Protein AF-A0A2M7FAA8-F1 (afdb_monomer)

Solvent-accessible surface area (backbone atoms only — not comparable to full-atom values): 6790 Å² total; per-residue (Å²): 116,55,53,76,48,53,48,75,36,84,89,79,42,28,31,47,38,26,42,82,95,46,77,43,72,38,55,38,91,77,43,92,68,54,63,51,98,90,30,40,74,76,45,59,43,66,28,68,89,55,72,20,30,25,32,39,34,30,30,69,82,67,54,63,42,76,48,49,47,64,61,43,39,59,75,63,59,36,66,66,61,51,50,52,52,50,52,51,54,52,48,54,51,50,53,56,49,52,75,71,44,93,65,51,73,67,58,50,30,62,74,69,73,53,79,94,125

Radius of gyration: 20.56 Å; Cα contacts (8 Å, |Δi|>4): 166; chains: 1; bounding box: 45×27×54 Å

pLDDT: mean 95.31, std 4.44, range [61.09, 98.44]

Structure (mmCIF, N/CA/C/O backbone):
data_AF-A0A2M7FAA8-F1
#
_entry.id   AF-A0A2M7FAA8-F1
#
loop_
_atom_site.group_PDB
_atom_site.id
_atom_site.type_symbol
_atom_site.label_atom_id
_atom_site.label_alt_id
_atom_site.label_comp_id
_atom_site.label_asym_id
_atom_site.label_entity_id
_atom_site.label_seq_id
_atom_site.pdbx_PDB_ins_code
_atom_site.Cartn_x
_atom_site.Cartn_y
_atom_site.Cartn_z
_atom_site.occupancy
_atom_site.B_iso_or_equiv
_atom_site.auth_seq_id
_atom_site.auth_comp_id
_atom_site.auth_asym_id
_atom_site.auth_atom_id
_atom_site.pdbx_PDB_model_num
ATOM 1 N N . MET A 1 1 ? -3.970 5.547 -0.078 1.00 87.69 1 MET A N 1
ATOM 2 C CA . MET A 1 1 ? -2.736 6.380 -0.125 1.00 87.69 1 MET A CA 1
ATOM 3 C C . MET A 1 1 ? -2.248 6.426 -1.571 1.00 87.69 1 MET A C 1
ATOM 5 O O . MET A 1 1 ? -2.177 5.374 -2.176 1.00 87.69 1 MET A O 1
ATOM 9 N N . LYS A 1 2 ? -1.935 7.594 -2.161 1.00 95.19 2 LYS A N 1
ATOM 10 C CA . LYS A 1 2 ? -1.691 7.693 -3.621 1.00 95.19 2 LYS A CA 1
ATOM 11 C C . LYS A 1 2 ? -0.210 7.740 -4.007 1.00 95.19 2 LYS A C 1
ATOM 13 O O . LYS A 1 2 ? 0.552 8.535 -3.452 1.00 95.19 2 LYS A O 1
ATOM 18 N N . ILE A 1 3 ? 0.159 6.961 -5.019 1.00 97.56 3 ILE A N 1
ATOM 19 C CA . ILE A 1 3 ? 1.472 6.966 -5.665 1.00 97.56 3 ILE A CA 1
ATOM 20 C C . ILE A 1 3 ? 1.539 8.145 -6.646 1.00 97.56 3 ILE A C 1
ATOM 22 O O . ILE A 1 3 ? 0.666 8.345 -7.500 1.00 97.56 3 ILE A O 1
ATOM 26 N N . SER A 1 4 ? 2.581 8.965 -6.523 1.00 97.19 4 SER A N 1
ATOM 27 C CA . SER A 1 4 ? 2.822 10.097 -7.424 1.00 97.19 4 SER A CA 1
ATOM 28 C C . SER A 1 4 ? 3.618 9.673 -8.656 1.00 97.19 4 SER A C 1
ATOM 30 O O . SER A 1 4 ? 3.271 10.067 -9.767 1.00 97.19 4 SER A O 1
ATOM 32 N N . SER A 1 5 ? 4.637 8.830 -8.476 1.00 97.62 5 SER A N 1
ATOM 33 C CA . SER A 1 5 ? 5.445 8.263 -9.561 1.00 97.62 5 SER A CA 1
ATOM 34 C C . SER A 1 5 ? 6.118 6.962 -9.132 1.00 97.62 5 SER A C 1
ATOM 36 O O . SER A 1 5 ? 6.312 6.717 -7.939 1.00 97.62 5 SER A O 1
ATOM 38 N N . VAL A 1 6 ? 6.502 6.156 -10.117 1.00 98.12 6 VAL A N 1
ATOM 39 C CA . VAL A 1 6 ? 7.314 4.954 -9.937 1.00 98.12 6 VAL A CA 1
ATOM 40 C C . VAL A 1 6 ? 8.460 4.972 -10.944 1.00 98.12 6 VAL A C 1
ATOM 42 O O . VAL A 1 6 ? 8.278 5.368 -12.095 1.00 98.12 6 VAL A O 1
ATOM 45 N N . SER A 1 7 ? 9.647 4.563 -10.511 1.00 97.94 7 SER A N 1
ATOM 46 C CA . SER A 1 7 ? 10.768 4.245 -11.394 1.00 97.94 7 SER A CA 1
ATOM 47 C C . SER A 1 7 ? 11.390 2.918 -10.981 1.00 97.94 7 SER A C 1
ATOM 49 O O . SER A 1 7 ? 11.213 2.464 -9.853 1.00 97.94 7 SER A O 1
ATOM 51 N N . PHE A 1 8 ? 12.101 2.270 -11.897 1.00 97.62 8 PHE A N 1
ATOM 52 C CA . PHE A 1 8 ? 12.691 0.955 -11.669 1.00 97.62 8 PHE A CA 1
ATOM 53 C C . PHE A 1 8 ? 14.203 0.987 -11.894 1.00 97.62 8 PHE A C 1
ATOM 55 O O . PHE A 1 8 ? 14.721 1.804 -12.657 1.00 97.62 8 PHE A O 1
ATOM 62 N N . ASN A 1 9 ? 14.933 0.114 -11.202 1.00 97.00 9 ASN A N 1
ATOM 63 C CA . ASN A 1 9 ? 16.378 -0.007 -11.340 1.00 97.00 9 ASN A CA 1
ATOM 64 C C . ASN A 1 9 ? 16.786 -1.483 -11.330 1.00 97.00 9 ASN A C 1
ATOM 66 O O . ASN A 1 9 ? 16.929 -2.094 -10.271 1.00 97.00 9 ASN A O 1
ATOM 70 N N . ASN A 1 10 ? 17.053 -2.032 -12.517 1.00 95.88 10 ASN A N 1
ATOM 71 C CA . ASN A 1 10 ? 17.443 -3.435 -12.681 1.00 95.88 10 ASN A CA 1
ATOM 72 C C . ASN A 1 10 ? 18.804 -3.777 -12.051 1.00 95.88 10 ASN A C 1
ATOM 74 O O . ASN A 1 10 ? 19.027 -4.928 -11.689 1.00 95.88 10 ASN A O 1
ATOM 78 N N . ARG A 1 11 ? 19.698 -2.796 -11.850 1.00 94.12 11 ARG A N 1
ATOM 79 C CA . ARG A 1 11 ? 20.979 -3.020 -11.151 1.00 94.12 11 ARG A CA 1
ATOM 80 C C . ARG A 1 11 ? 20.783 -3.131 -9.639 1.00 94.12 11 ARG A C 1
ATOM 82 O O . ARG A 1 11 ? 21.381 -3.994 -9.011 1.00 94.12 11 ARG A O 1
ATOM 89 N N . ARG A 1 12 ? 19.926 -2.279 -9.062 1.00 94.94 12 ARG A N 1
ATOM 90 C CA . ARG A 1 12 ? 19.541 -2.330 -7.637 1.00 94.94 12 ARG A CA 1
ATOM 91 C C . ARG A 1 12 ? 18.451 -3.365 -7.336 1.00 94.94 12 ARG A C 1
ATOM 93 O O . ARG A 1 12 ? 18.185 -3.618 -6.168 1.00 94.94 12 ARG A O 1
ATOM 100 N N . LYS A 1 13 ? 17.846 -3.952 -8.372 1.00 96.56 13 LYS A N 1
ATOM 101 C CA . LYS A 1 13 ? 16.755 -4.933 -8.301 1.00 96.56 13 LYS A CA 1
ATOM 102 C C . LYS A 1 13 ? 15.554 -4.433 -7.484 1.00 96.56 13 LYS A C 1
ATOM 104 O O . LYS A 1 13 ? 15.084 -5.115 -6.573 1.00 96.56 13 LYS A O 1
ATOM 109 N N . GLY A 1 14 ? 15.069 -3.229 -7.793 1.00 97.69 14 GLY A N 1
ATOM 110 C CA . GLY A 1 14 ? 13.925 -2.651 -7.088 1.00 97.69 14 GLY A CA 1
ATOM 111 C C . GLY A 1 14 ? 13.281 -1.455 -7.781 1.00 97.69 14 GLY A C 1
ATOM 112 O O . GLY A 1 14 ? 13.837 -0.876 -8.719 1.00 97.69 14 GLY A O 1
ATOM 113 N N . PHE A 1 15 ? 12.117 -1.074 -7.266 1.00 98.44 15 PHE A N 1
ATOM 114 C CA . PHE A 1 15 ? 11.366 0.117 -7.639 1.00 98.44 15 PHE A CA 1
ATOM 115 C C . PHE A 1 15 ? 11.572 1.230 -6.619 1.00 98.44 15 PHE A C 1
ATOM 117 O O . PHE A 1 15 ? 11.529 0.979 -5.416 1.00 98.44 15 PHE A O 1
ATOM 124 N N . LEU A 1 16 ? 11.740 2.461 -7.094 1.00 98.38 16 LEU A N 1
ATOM 125 C CA . LEU A 1 16 ? 11.591 3.657 -6.280 1.00 98.38 16 LEU A CA 1
ATOM 126 C C . LEU A 1 16 ? 10.167 4.182 -6.469 1.00 98.38 16 LEU A C 1
ATOM 128 O O . LEU A 1 16 ? 9.809 4.684 -7.536 1.00 98.38 16 LEU A O 1
ATOM 132 N N . VAL A 1 17 ? 9.362 4.069 -5.421 1.00 98.38 17 VAL A N 1
ATOM 133 C CA . VAL A 1 17 ? 7.955 4.467 -5.403 1.00 98.38 17 VAL A CA 1
ATOM 134 C C . VAL A 1 17 ? 7.836 5.765 -4.621 1.00 98.38 17 VAL A C 1
ATOM 136 O O . VAL A 1 17 ? 8.208 5.830 -3.449 1.00 98.38 17 VAL A O 1
ATOM 139 N N . LYS A 1 18 ? 7.329 6.822 -5.257 1.00 98.06 18 LYS A N 1
ATOM 140 C CA . LYS A 1 18 ? 7.090 8.100 -4.582 1.00 98.06 18 LYS A CA 1
ATOM 141 C C . LYS A 1 18 ? 5.650 8.185 -4.100 1.00 98.06 18 LYS A C 1
ATOM 143 O O . LYS A 1 18 ? 4.711 8.036 -4.882 1.00 98.06 18 LYS A O 1
ATOM 148 N N . ILE A 1 19 ? 5.486 8.471 -2.814 1.00 96.19 19 ILE A N 1
ATOM 149 C CA . ILE A 1 19 ? 4.198 8.643 -2.140 1.00 96.19 19 ILE A CA 1
ATOM 150 C C . ILE A 1 19 ? 4.279 9.970 -1.386 1.00 96.19 19 ILE A C 1
ATOM 152 O O . ILE A 1 19 ? 5.113 10.138 -0.496 1.00 96.19 19 ILE A O 1
ATOM 156 N N . LYS A 1 20 ? 3.428 10.937 -1.750 1.00 89.50 20 LYS A N 1
ATOM 157 C CA . LYS A 1 20 ? 3.554 12.336 -1.292 1.00 89.50 20 LYS A CA 1
ATOM 158 C C . LYS A 1 20 ? 4.985 12.862 -1.548 1.00 89.50 20 LYS A C 1
ATOM 160 O O . LYS A 1 20 ? 5.439 12.823 -2.691 1.00 89.50 20 LYS A O 1
ATOM 165 N N . SER A 1 21 ? 5.679 13.336 -0.511 1.00 89.06 21 SER A N 1
ATOM 166 C CA . SER A 1 21 ? 7.065 13.825 -0.543 1.00 89.06 21 SER A CA 1
ATOM 167 C C . SER A 1 21 ? 8.122 12.740 -0.307 1.00 89.06 21 SER A C 1
ATOM 169 O O . SER A 1 21 ? 9.309 13.018 -0.453 1.00 89.06 21 SER A O 1
ATOM 171 N N . ASN A 1 22 ? 7.718 11.519 0.056 1.00 94.19 22 ASN A N 1
ATOM 172 C CA . ASN A 1 22 ? 8.630 10.455 0.467 1.00 94.19 22 ASN A CA 1
ATOM 173 C C . ASN A 1 22 ? 8.871 9.464 -0.680 1.00 94.19 22 ASN A C 1
ATOM 175 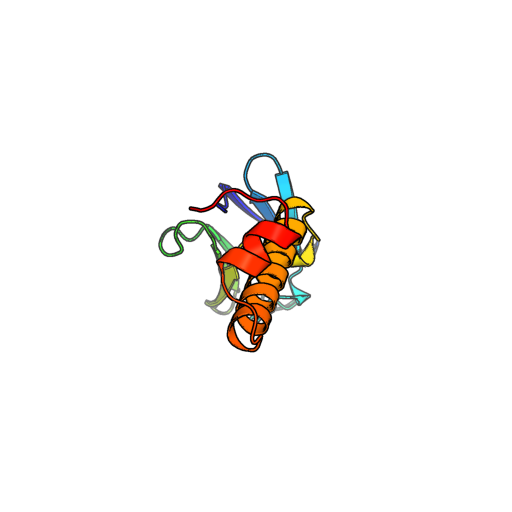O O . ASN A 1 22 ? 7.978 9.189 -1.485 1.00 94.19 22 ASN A O 1
ATOM 179 N N . GLY A 1 23 ? 10.090 8.929 -0.754 1.00 96.69 23 GLY A N 1
ATOM 180 C CA . GLY A 1 23 ? 10.474 7.882 -1.699 1.00 96.69 23 GLY A CA 1
ATOM 181 C C . GLY A 1 23 ? 10.779 6.583 -0.966 1.00 96.69 23 GLY A C 1
ATOM 182 O O . GLY A 1 23 ? 11.573 6.582 -0.030 1.00 96.69 23 GLY A O 1
ATOM 183 N N . PHE A 1 24 ? 10.175 5.489 -1.416 1.00 97.94 24 PHE A N 1
ATOM 184 C CA . PHE A 1 24 ? 10.296 4.167 -0.813 1.00 97.94 24 PHE A CA 1
ATOM 185 C C . PHE A 1 24 ? 10.875 3.179 -1.815 1.00 97.94 24 PHE A C 1
ATOM 187 O O . PHE A 1 24 ? 10.474 3.164 -2.980 1.00 97.94 24 PHE A O 1
ATOM 194 N N . TRP A 1 25 ? 11.807 2.341 -1.367 1.00 98.06 25 TRP A N 1
ATOM 195 C CA . TRP A 1 25 ? 12.324 1.256 -2.193 1.00 98.06 25 TRP A CA 1
ATOM 196 C C . TRP A 1 25 ? 11.472 0.006 -2.002 1.00 98.06 25 TRP A C 1
ATOM 198 O O . TRP A 1 25 ? 11.218 -0.411 -0.874 1.00 98.06 25 TRP A O 1
ATOM 208 N N . PHE A 1 26 ? 11.058 -0.610 -3.106 1.00 98.31 26 PHE A N 1
ATOM 209 C CA . PHE A 1 26 ? 10.359 -1.890 -3.101 1.00 98.31 26 PHE A CA 1
ATOM 210 C C . PHE A 1 26 ? 11.152 -2.925 -3.912 1.00 98.31 26 PHE A C 1
ATOM 212 O O . PHE A 1 26 ? 11.405 -2.699 -5.099 1.00 98.31 26 PHE A O 1
ATOM 219 N N . PRO A 1 27 ? 11.615 -4.026 -3.300 1.00 97.94 27 PRO A N 1
ATOM 220 C CA . PRO A 1 27 ? 12.538 -4.952 -3.944 1.00 97.94 27 PRO A CA 1
ATOM 221 C C . PRO A 1 27 ? 11.823 -5.901 -4.909 1.00 97.94 27 PRO A C 1
ATOM 223 O O . PRO A 1 27 ? 10.728 -6.385 -4.640 1.00 97.94 27 PRO A O 1
ATOM 226 N N . TYR A 1 28 ? 12.507 -6.270 -5.991 1.00 97.25 28 TYR A N 1
ATOM 227 C CA . TYR A 1 28 ? 11.999 -7.237 -6.967 1.00 97.25 28 TYR A CA 1
ATOM 228 C C . TYR A 1 28 ? 11.754 -8.636 -6.386 1.00 97.25 28 TYR A C 1
ATOM 230 O O . TYR A 1 28 ? 10.921 -9.377 -6.889 1.00 97.25 28 TYR A O 1
ATOM 238 N N . ALA A 1 29 ? 12.448 -8.992 -5.302 1.00 95.75 29 ALA A N 1
ATOM 239 C CA . ALA A 1 29 ? 12.276 -10.273 -4.615 1.00 95.75 29 ALA A CA 1
ATOM 240 C C . ALA A 1 29 ? 10.901 -10.435 -3.935 1.00 95.75 29 ALA A C 1
ATOM 242 O O . ALA A 1 29 ? 10.582 -11.522 -3.466 1.00 95.75 29 ALA A O 1
ATOM 243 N N . ARG A 1 30 ? 10.113 -9.357 -3.833 1.00 95.81 30 ARG A N 1
ATOM 244 C CA . ARG A 1 30 ? 8.752 -9.361 -3.272 1.00 95.81 30 ARG A CA 1
ATOM 245 C C . ARG A 1 30 ? 7.665 -9.370 -4.349 1.00 95.81 30 ARG A C 1
ATOM 247 O O . ARG A 1 30 ? 6.499 -9.234 -4.013 1.00 95.81 30 ARG A O 1
ATOM 254 N N . LEU A 1 31 ? 8.047 -9.478 -5.619 1.00 95.38 31 LEU A N 1
ATOM 255 C CA . LEU A 1 31 ? 7.117 -9.506 -6.739 1.00 95.38 31 LEU A CA 1
ATOM 256 C C . LEU A 1 31 ? 6.644 -10.928 -7.019 1.00 95.38 31 LEU A C 1
ATOM 258 O O . LEU A 1 31 ? 7.456 -11.852 -7.011 1.00 95.38 31 LEU A O 1
ATOM 262 N N . ASP A 1 32 ? 5.371 -11.067 -7.384 1.00 89.94 32 ASP A N 1
ATOM 263 C CA . ASP A 1 32 ? 4.830 -12.338 -7.874 1.00 89.94 32 ASP A CA 1
ATOM 264 C C . ASP A 1 32 ? 5.486 -12.737 -9.209 1.00 89.94 32 ASP A C 1
ATOM 266 O O . ASP A 1 32 ? 5.984 -13.853 -9.364 1.00 89.94 32 ASP A O 1
ATOM 270 N N . ALA A 1 33 ? 5.577 -11.799 -10.162 1.00 89.69 33 ALA A N 1
ATOM 271 C CA . ALA A 1 33 ? 6.353 -11.957 -11.391 1.00 89.69 33 ALA A CA 1
ATOM 272 C C . ALA A 1 33 ? 7.764 -11.373 -11.211 1.00 89.69 33 ALA A C 1
ATOM 274 O O . ALA A 1 33 ? 8.081 -10.268 -11.653 1.00 89.69 33 ALA A O 1
ATOM 275 N N . ALA A 1 34 ? 8.635 -12.125 -10.536 1.00 90.75 34 ALA A N 1
ATOM 276 C CA . ALA A 1 34 ? 10.000 -11.678 -10.286 1.00 90.75 34 ALA A CA 1
ATOM 277 C C . ALA A 1 34 ? 10.850 -11.628 -11.584 1.00 90.75 34 ALA A C 1
ATOM 279 O O . ALA A 1 34 ? 10.894 -12.615 -12.329 1.00 90.75 34 ALA A O 1
ATOM 280 N N . PRO A 1 35 ? 11.558 -10.513 -11.855 1.00 93.00 35 PRO A N 1
ATOM 281 C CA . PRO A 1 35 ? 12.492 -10.390 -12.971 1.00 93.00 35 PRO A CA 1
ATOM 282 C C . PRO A 1 35 ? 13.761 -11.220 -12.754 1.00 93.00 35 PRO A C 1
ATOM 284 O O . PRO A 1 35 ? 14.259 -11.355 -11.631 1.00 93.00 35 PRO A O 1
ATOM 287 N N . THR A 1 36 ? 14.341 -11.700 -13.852 1.00 92.94 36 THR A N 1
ATOM 288 C CA . THR A 1 36 ? 15.614 -12.438 -13.876 1.00 92.94 36 THR A CA 1
ATOM 289 C C . THR A 1 36 ? 16.682 -11.665 -14.661 1.00 92.94 36 THR A C 1
ATOM 291 O O . THR A 1 36 ? 16.473 -10.528 -15.087 1.00 92.94 36 THR A O 1
ATOM 294 N N . SER A 1 37 ? 17.875 -12.245 -14.826 1.00 91.12 37 SER A N 1
ATOM 295 C CA . SER A 1 37 ? 18.923 -11.670 -15.684 1.00 91.12 37 SER A CA 1
ATOM 296 C C . SER A 1 37 ? 18.543 -11.645 -17.166 1.00 91.12 37 SER A C 1
ATOM 298 O O . SER A 1 37 ? 19.047 -10.783 -17.886 1.00 91.12 37 SER A O 1
ATOM 300 N N . GLU A 1 38 ? 17.682 -12.570 -17.589 1.00 93.19 38 GLU A N 1
ATOM 301 C CA . GLU A 1 38 ? 17.220 -12.759 -18.972 1.00 93.19 38 GLU A CA 1
ATOM 302 C C . GLU A 1 38 ? 15.825 -12.169 -19.216 1.00 93.19 38 GLU A C 1
ATOM 304 O O . GLU A 1 38 ? 15.407 -12.060 -20.359 1.00 93.19 38 GLU A O 1
ATOM 309 N N . ASP A 1 39 ? 15.112 -11.796 -18.149 1.00 95.44 39 ASP A N 1
ATOM 310 C CA . ASP A 1 39 ? 13.755 -11.259 -18.213 1.00 95.44 39 ASP A CA 1
ATOM 311 C C . ASP A 1 39 ? 13.623 -10.060 -17.266 1.00 95.44 39 ASP A C 1
ATOM 313 O O . ASP A 1 39 ? 13.187 -10.174 -16.114 1.00 95.44 39 ASP A O 1
ATOM 317 N N . LYS A 1 40 ? 14.116 -8.903 -17.717 1.00 96.88 40 LYS A N 1
ATOM 3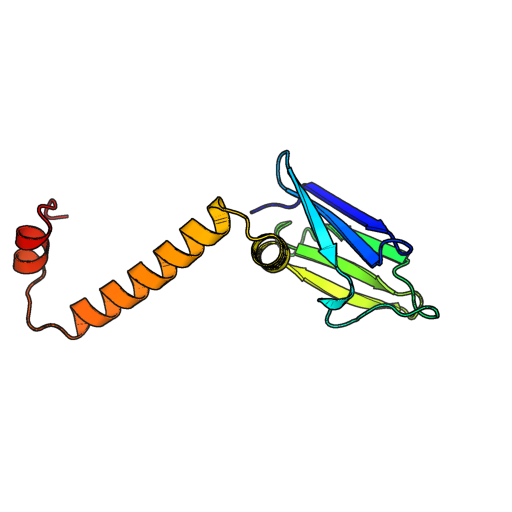18 C CA . LYS A 1 40 ? 14.222 -7.689 -16.892 1.00 96.88 40 LYS A CA 1
ATOM 319 C C . LYS A 1 40 ? 12.932 -6.880 -16.904 1.00 96.88 40 LYS A C 1
ATOM 321 O O . LYS A 1 40 ? 12.138 -6.966 -17.829 1.00 96.88 40 LYS A O 1
ATOM 326 N N . VAL A 1 41 ? 12.765 -6.002 -15.914 1.00 97.69 41 VAL A N 1
ATOM 327 C CA . VAL A 1 41 ? 11.704 -4.986 -15.964 1.00 97.69 41 VAL A CA 1
ATOM 328 C C . VAL A 1 41 ? 12.029 -3.979 -17.066 1.00 97.69 41 VAL A C 1
ATOM 330 O O . VAL A 1 41 ? 13.110 -3.383 -17.051 1.00 97.69 41 VAL A O 1
ATOM 333 N N . VAL A 1 42 ? 11.085 -3.761 -17.981 1.00 97.94 42 VAL A N 1
ATOM 334 C CA . VAL A 1 42 ? 11.193 -2.777 -19.077 1.00 97.94 42 VAL A CA 1
ATOM 335 C C . VAL A 1 42 ? 10.271 -1.584 -18.895 1.00 97.94 42 VAL A C 1
ATOM 337 O O . VAL A 1 42 ? 10.531 -0.508 -19.433 1.00 97.94 42 VAL A O 1
ATOM 340 N N . ARG A 1 43 ? 9.200 -1.744 -18.114 1.00 97.94 43 ARG A N 1
ATOM 341 C CA . ARG A 1 43 ? 8.204 -0.698 -17.891 1.00 97.94 43 ARG A CA 1
ATOM 342 C C . ARG A 1 43 ? 7.650 -0.786 -16.478 1.00 97.94 43 ARG A C 1
ATOM 344 O O . ARG A 1 43 ? 7.446 -1.879 -15.963 1.00 97.94 43 ARG A O 1
ATOM 351 N N . ALA A 1 44 ? 7.377 0.369 -15.880 1.00 98.00 44 ALA A N 1
ATOM 352 C CA . ALA A 1 44 ? 6.614 0.493 -14.644 1.00 98.00 44 ALA A CA 1
ATOM 353 C C . ALA A 1 44 ? 5.790 1.778 -14.700 1.00 98.00 44 ALA A C 1
ATOM 355 O O . ALA A 1 44 ? 6.336 2.838 -15.010 1.00 98.00 44 ALA A O 1
ATOM 356 N N . LEU A 1 45 ? 4.491 1.690 -14.427 1.00 98.06 45 LEU A N 1
ATOM 357 C CA . LEU A 1 45 ? 3.567 2.818 -14.502 1.00 98.06 45 LEU A CA 1
ATOM 358 C C . LEU A 1 45 ? 2.612 2.821 -13.318 1.00 98.06 45 LEU A C 1
ATOM 360 O O . LEU A 1 45 ? 2.114 1.776 -12.913 1.00 98.06 45 LEU A O 1
ATOM 364 N N . VAL A 1 46 ? 2.334 4.017 -12.794 1.00 98.25 46 VAL A N 1
ATOM 365 C CA . VAL A 1 46 ? 1.271 4.204 -11.801 1.00 98.25 46 VAL A CA 1
ATOM 366 C C . VAL A 1 46 ? -0.061 3.894 -12.464 1.00 98.25 46 VAL A C 1
ATOM 368 O O . VAL A 1 46 ? -0.379 4.475 -13.502 1.00 98.25 46 VAL A O 1
ATOM 371 N N . ASP A 1 47 ? -0.827 3.011 -11.843 1.00 96.94 47 ASP A N 1
ATOM 372 C CA . ASP A 1 47 ? -2.075 2.521 -12.396 1.00 96.94 47 ASP A CA 1
ATOM 373 C C . ASP A 1 47 ? -3.235 3.436 -11.976 1.00 96.94 47 ASP A C 1
ATOM 375 O O . ASP A 1 47 ? -3.521 3.618 -10.787 1.00 96.94 47 ASP A O 1
ATOM 379 N N . ALA A 1 48 ? -3.870 4.077 -12.958 1.00 95.44 48 ALA A N 1
ATOM 380 C CA . ALA A 1 48 ? -4.990 4.979 -12.714 1.00 95.44 48 ALA A CA 1
ATOM 381 C C . ALA A 1 48 ? -6.286 4.223 -12.386 1.00 95.44 48 ALA A C 1
ATOM 383 O O . ALA A 1 48 ? -7.109 4.757 -11.641 1.00 95.44 48 ALA A O 1
ATOM 384 N N . GLU A 1 49 ? -6.445 2.997 -12.889 1.00 95.94 49 GLU A N 1
ATOM 385 C CA . GLU A 1 49 ? -7.622 2.154 -12.656 1.00 95.94 49 GLU A CA 1
ATOM 386 C C . GLU A 1 49 ? -7.653 1.651 -11.209 1.00 95.94 49 GLU A C 1
ATOM 388 O O . GLU A 1 49 ? -8.717 1.540 -10.606 1.00 95.94 49 GLU A O 1
ATOM 393 N N . LEU A 1 50 ? -6.478 1.504 -10.588 1.00 95.19 50 LEU A N 1
ATOM 394 C CA . LEU A 1 50 ? -6.324 1.223 -9.155 1.00 95.19 50 L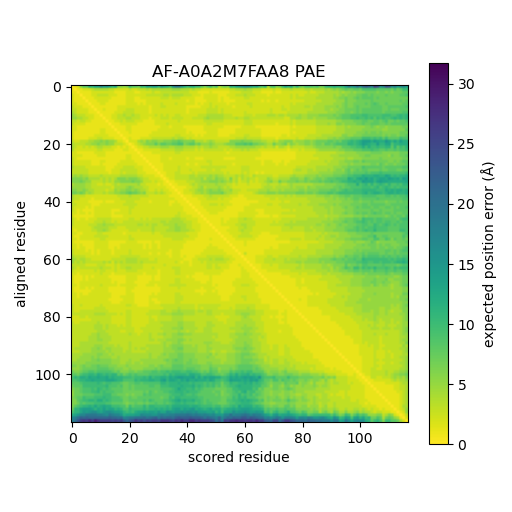EU A CA 1
ATOM 395 C C . LEU A 1 50 ? -6.392 2.482 -8.275 1.00 95.19 50 LEU A C 1
ATOM 397 O O . LEU A 1 50 ? -5.829 2.517 -7.183 1.00 95.19 50 LEU A O 1
ATOM 401 N N . GLY A 1 51 ? -6.985 3.577 -8.759 1.00 96.12 51 GLY A N 1
ATOM 402 C CA . GLY A 1 51 ? -7.089 4.827 -7.998 1.00 96.12 51 GLY A CA 1
ATOM 403 C C . GLY A 1 51 ? -5.736 5.479 -7.678 1.00 96.12 51 GLY A C 1
ATOM 404 O O . GLY A 1 51 ? -5.649 6.322 -6.777 1.00 96.12 51 GLY A O 1
ATOM 405 N N . ARG A 1 52 ? -4.679 5.116 -8.423 1.00 97.31 52 ARG A N 1
ATOM 406 C CA . ARG A 1 52 ? -3.270 5.444 -8.140 1.00 97.31 52 ARG A CA 1
ATOM 407 C C . ARG A 1 52 ? -2.760 4.871 -6.818 1.00 97.31 52 ARG A C 1
ATOM 409 O O . ARG A 1 52 ? -1.807 5.405 -6.249 1.00 97.31 52 ARG A O 1
ATOM 416 N N . GLU A 1 53 ? -3.390 3.818 -6.319 1.00 97.56 53 GLU A N 1
ATOM 417 C CA . GLU A 1 53 ? -2.964 3.078 -5.127 1.00 97.56 53 GLU A CA 1
ATOM 418 C C . GLU A 1 53 ? -2.144 1.837 -5.494 1.00 97.56 53 GLU A C 1
ATOM 420 O O . GLU A 1 53 ? -1.643 1.145 -4.619 1.00 97.56 53 GLU A O 1
ATOM 425 N N . GLY A 1 54 ? -1.914 1.598 -6.784 1.00 97.75 54 GLY A N 1
ATOM 426 C CA . GLY A 1 54 ? -0.993 0.585 -7.275 1.00 97.75 54 GLY A CA 1
ATOM 427 C C . GLY A 1 54 ? -0.178 1.069 -8.467 1.00 97.75 54 GLY A C 1
ATOM 428 O O . GLY A 1 54 ? -0.424 2.134 -9.045 1.00 97.75 54 GLY A O 1
ATOM 429 N N . PHE A 1 55 ? 0.827 0.281 -8.819 1.00 98.06 55 PHE A N 1
ATOM 430 C CA . PHE A 1 55 ? 1.542 0.410 -10.079 1.00 98.06 55 PHE A CA 1
ATOM 431 C C . PHE A 1 55 ? 1.689 -0.961 -10.730 1.00 98.06 55 PHE A C 1
ATOM 433 O O . PHE A 1 55 ? 1.816 -1.972 -10.039 1.00 98.06 55 PHE A O 1
ATOM 440 N N . THR A 1 56 ? 1.712 -0.968 -12.056 1.00 98.00 56 THR A N 1
ATOM 441 C CA . THR A 1 56 ? 1.875 -2.172 -12.870 1.00 98.00 56 THR A CA 1
ATOM 442 C C . THR A 1 56 ? 3.238 -2.117 -13.551 1.00 98.00 56 THR A C 1
ATOM 444 O O . THR A 1 56 ? 3.701 -1.045 -13.960 1.00 98.00 56 THR A O 1
ATOM 447 N N . TYR A 1 57 ? 3.925 -3.251 -13.621 1.00 97.81 57 TYR A N 1
ATOM 448 C CA . TYR A 1 57 ? 5.211 -3.397 -14.295 1.00 97.81 57 TYR A CA 1
ATOM 449 C C . TYR A 1 57 ? 5.146 -4.514 -15.330 1.00 97.81 57 TYR A C 1
ATOM 451 O O . TYR A 1 57 ? 4.352 -5.440 -15.204 1.00 97.81 57 TYR A O 1
ATOM 459 N N . MET A 1 58 ? 6.003 -4.414 -16.341 1.00 97.88 58 MET A N 1
ATOM 460 C CA . MET A 1 58 ? 6.114 -5.383 -17.427 1.00 97.88 58 MET A CA 1
ATOM 461 C C . MET A 1 58 ? 7.565 -5.838 -17.558 1.00 97.88 58 MET A C 1
ATOM 463 O O . MET A 1 58 ? 8.495 -5.023 -17.457 1.00 97.88 58 MET A O 1
ATOM 467 N N . LEU A 1 59 ? 7.742 -7.136 -17.776 1.00 97.88 59 LEU A N 1
ATOM 468 C CA . LEU A 1 59 ? 9.023 -7.775 -18.051 1.00 97.88 59 LEU A CA 1
ATOM 469 C C . LEU A 1 59 ? 9.300 -7.862 -19.562 1.00 97.88 59 LEU A C 1
ATOM 471 O O . LEU A 1 59 ? 8.390 -7.688 -20.369 1.00 97.88 59 LEU A O 1
ATOM 475 N N . GLU A 1 60 ? 10.545 -8.135 -19.960 1.00 97.06 60 GLU A N 1
ATOM 476 C CA . GLU A 1 60 ? 10.938 -8.322 -21.372 1.00 97.06 60 GLU A CA 1
ATOM 477 C C . GLU A 1 60 ? 10.108 -9.414 -22.071 1.00 97.06 60 GLU A C 1
ATOM 479 O O . GLU A 1 60 ? 9.752 -9.267 -23.237 1.00 97.06 60 GLU A O 1
ATOM 484 N N . SER A 1 61 ? 9.721 -10.462 -21.342 1.00 96.00 61 SER A N 1
ATOM 485 C CA . SER A 1 61 ? 8.834 -11.541 -21.795 1.00 96.00 61 SER A CA 1
ATOM 486 C C . SER A 1 61 ? 7.382 -11.116 -22.043 1.00 96.00 61 SER A C 1
ATOM 488 O O . SER A 1 61 ? 6.586 -11.918 -22.526 1.00 96.00 61 SER A O 1
ATOM 490 N N . GLY A 1 62 ? 7.007 -9.887 -21.679 1.00 96.19 62 GLY A N 1
ATOM 491 C CA . GLY A 1 62 ? 5.629 -9.398 -21.715 1.00 96.19 62 GLY A CA 1
ATOM 492 C C . GLY A 1 62 ? 4.787 -9.817 -20.509 1.00 96.19 62 GLY A C 1
ATOM 493 O O . GLY A 1 62 ? 3.631 -9.415 -20.414 1.00 96.19 62 GLY A O 1
ATOM 494 N N . ARG A 1 63 ? 5.343 -10.588 -19.562 1.00 96.50 63 ARG A N 1
ATOM 495 C CA . ARG A 1 63 ? 4.669 -10.857 -18.285 1.00 96.50 63 ARG A CA 1
ATOM 496 C C . ARG A 1 63 ? 4.502 -9.561 -17.505 1.00 96.50 63 ARG A C 1
ATOM 498 O O . ARG A 1 63 ? 5.435 -8.763 -17.404 1.00 96.50 63 ARG A O 1
ATOM 505 N N . GLU A 1 64 ? 3.332 -9.397 -16.911 1.00 96.19 64 GLU A N 1
ATOM 506 C CA . GLU A 1 64 ? 2.996 -8.235 -16.100 1.00 96.19 64 GLU A CA 1
ATOM 507 C C . GLU A 1 64 ? 2.756 -8.625 -14.646 1.00 96.19 64 GLU A C 1
ATOM 509 O O . GLU A 1 64 ? 2.437 -9.772 -14.323 1.00 96.19 64 GLU A O 1
ATOM 514 N N . GLY A 1 65 ? 2.901 -7.648 -13.761 1.00 96.56 65 GLY A N 1
ATOM 515 C CA . GLY A 1 65 ? 2.482 -7.771 -12.378 1.00 96.56 65 GLY A CA 1
ATOM 516 C C . GLY A 1 65 ? 2.128 -6.418 -11.789 1.00 96.56 65 GLY A C 1
ATOM 517 O O . GLY A 1 65 ? 2.517 -5.368 -12.304 1.00 96.56 65 GLY A O 1
ATOM 518 N N . THR A 1 66 ? 1.414 -6.449 -10.673 1.00 97.69 66 THR A N 1
ATOM 519 C CA . THR A 1 66 ? 0.902 -5.254 -10.005 1.00 97.69 66 THR A CA 1
ATOM 520 C C . THR A 1 66 ? 1.365 -5.241 -8.559 1.00 97.69 66 THR A C 1
ATOM 522 O O . THR A 1 66 ? 1.356 -6.264 -7.881 1.00 97.69 66 THR A O 1
ATOM 525 N N . VAL A 1 67 ? 1.764 -4.069 -8.073 1.00 98.06 67 VAL A N 1
ATOM 526 C CA . VAL A 1 67 ? 2.140 -3.853 -6.674 1.00 98.06 67 VAL A CA 1
ATOM 527 C C . VAL A 1 67 ? 1.239 -2.779 -6.087 1.00 98.06 67 VAL A C 1
ATOM 529 O O . VAL A 1 67 ? 1.186 -1.655 -6.593 1.00 98.06 67 VAL A O 1
ATOM 532 N N . HIS A 1 68 ? 0.553 -3.116 -4.996 1.00 97.81 68 HIS A N 1
ATOM 533 C CA . HIS A 1 68 ? -0.256 -2.163 -4.241 1.00 97.81 68 HIS A CA 1
ATOM 534 C C . HIS A 1 68 ? 0.614 -1.332 -3.285 1.00 97.81 68 HIS A C 1
ATOM 536 O O . HIS A 1 68 ? 1.607 -1.814 -2.737 1.00 97.81 68 HIS A O 1
ATOM 542 N N . VAL A 1 69 ? 0.223 -0.083 -3.039 1.00 97.38 69 VAL A N 1
ATOM 543 C CA . VAL A 1 69 ? 0.928 0.877 -2.177 1.00 97.38 69 VAL A CA 1
ATOM 544 C C . VAL A 1 69 ? 1.114 0.352 -0.754 1.00 97.38 69 VAL A C 1
ATOM 546 O O . VAL A 1 69 ? 2.136 0.613 -0.126 1.00 97.38 69 VAL A O 1
ATOM 549 N N . GLU A 1 70 ? 0.160 -0.432 -0.262 1.00 96.69 70 GLU A N 1
ATOM 550 C CA . GLU A 1 70 ? 0.221 -1.049 1.063 1.00 96.69 70 GLU A CA 1
ATOM 551 C C . GLU A 1 70 ? 1.390 -2.023 1.183 1.00 96.69 70 GLU A C 1
ATOM 553 O O . GLU A 1 70 ? 2.111 -1.966 2.171 1.00 96.69 70 GLU A O 1
ATOM 558 N N . GLN A 1 71 ? 1.664 -2.827 0.149 1.00 97.44 71 GLN A N 1
ATOM 559 C CA . GLN A 1 71 ? 2.812 -3.742 0.142 1.00 97.44 71 GLN A CA 1
ATOM 560 C C . GLN A 1 71 ? 4.134 -2.968 0.251 1.00 97.44 71 GLN A C 1
ATOM 562 O O . GLN A 1 71 ? 5.066 -3.386 0.941 1.00 97.44 71 GLN A O 1
ATOM 567 N N . VAL A 1 72 ? 4.209 -1.805 -0.407 1.00 97.88 72 VAL A N 1
ATOM 568 C CA . VAL A 1 72 ? 5.380 -0.921 -0.357 1.00 97.88 72 VAL A CA 1
ATOM 569 C C . VAL A 1 72 ? 5.572 -0.356 1.047 1.00 97.88 72 VAL A C 1
ATOM 571 O O . VAL A 1 72 ? 6.678 -0.414 1.587 1.00 97.88 72 VAL A O 1
ATOM 574 N N . LEU A 1 73 ? 4.510 0.184 1.643 1.00 97.12 73 LEU A N 1
ATOM 575 C CA . LEU A 1 73 ? 4.554 0.797 2.971 1.00 97.12 73 LEU A CA 1
ATOM 576 C C . LEU A 1 73 ? 4.775 -0.237 4.077 1.00 97.12 73 LEU A C 1
ATOM 578 O O . LEU A 1 73 ? 5.505 0.037 5.026 1.00 97.12 73 LEU A O 1
ATOM 582 N N . GLU A 1 74 ? 4.206 -1.431 3.930 1.00 97.19 74 GLU A N 1
ATOM 583 C CA . GLU A 1 74 ? 4.424 -2.560 4.826 1.00 97.19 74 GLU A CA 1
ATOM 584 C C . GLU A 1 74 ? 5.881 -3.011 4.804 1.00 97.19 74 GLU A C 1
ATOM 586 O O . GLU A 1 74 ? 6.516 -3.099 5.854 1.00 97.19 74 GLU A O 1
ATOM 591 N N . TYR A 1 75 ? 6.452 -3.221 3.615 1.00 97.50 75 TYR A N 1
ATOM 592 C CA . TYR A 1 75 ? 7.857 -3.607 3.490 1.00 97.50 75 TYR A CA 1
ATOM 593 C C . TYR A 1 75 ? 8.799 -2.565 4.108 1.00 97.50 75 TYR A C 1
ATOM 595 O O . TYR A 1 75 ? 9.759 -2.923 4.788 1.00 97.50 75 TYR A O 1
ATOM 603 N N . ASN A 1 76 ? 8.514 -1.277 3.897 1.00 97.19 76 ASN A N 1
ATOM 604 C CA . ASN A 1 76 ? 9.328 -0.183 4.428 1.00 97.19 76 ASN A CA 1
ATOM 605 C C . ASN A 1 76 ? 9.011 0.169 5.891 1.00 97.19 76 ASN A C 1
ATOM 607 O O . ASN A 1 76 ? 9.644 1.075 6.429 1.00 97.19 76 ASN A O 1
ATOM 611 N N . GLN A 1 77 ? 8.059 -0.524 6.526 1.00 96.88 77 GLN A N 1
ATOM 612 C CA . GLN A 1 77 ? 7.621 -0.261 7.900 1.00 96.88 77 GLN A CA 1
ATOM 613 C C . GLN A 1 77 ? 7.267 1.218 8.126 1.00 96.88 77 GLN A C 1
ATOM 615 O O . GLN A 1 77 ? 7.667 1.817 9.124 1.00 96.88 77 GLN A O 1
ATOM 620 N N . ASP A 1 78 ? 6.526 1.823 7.186 1.00 96.12 78 ASP A N 1
ATOM 621 C CA . ASP A 1 78 ? 6.112 3.222 7.314 1.00 96.12 78 ASP A CA 1
ATOM 622 C C . ASP A 1 78 ? 5.340 3.425 8.636 1.00 96.12 78 ASP A C 1
ATOM 624 O O . ASP A 1 78 ? 4.311 2.772 8.847 1.00 96.12 78 ASP A O 1
ATOM 628 N N . PRO A 1 79 ? 5.797 4.315 9.539 1.00 95.31 79 PRO A N 1
ATOM 629 C CA . PRO A 1 79 ? 5.225 4.415 10.879 1.00 95.31 79 PRO A CA 1
ATOM 630 C C . PRO A 1 79 ? 3.740 4.782 10.897 1.00 95.31 79 PRO A C 1
ATOM 632 O O . PRO A 1 79 ? 3.000 4.309 11.761 1.00 95.31 79 PRO A O 1
ATOM 635 N N . ALA A 1 80 ? 3.287 5.621 9.960 1.00 93.31 80 ALA A N 1
ATOM 636 C CA . ALA A 1 80 ? 1.890 6.032 9.899 1.00 93.31 80 ALA A CA 1
ATOM 637 C C . ALA A 1 80 ? 1.009 4.866 9.438 1.00 93.31 80 ALA A C 1
ATOM 639 O O . ALA A 1 80 ? 0.015 4.556 10.093 1.00 93.31 80 ALA A O 1
ATOM 640 N N . TYR A 1 81 ? 1.415 4.173 8.373 1.00 94.75 81 TYR A N 1
ATOM 641 C CA . TYR A 1 81 ? 0.709 2.992 7.883 1.00 94.75 81 TYR A CA 1
ATOM 642 C C . TYR A 1 81 ? 0.682 1.854 8.918 1.00 94.75 81 TYR A C 1
ATOM 644 O O . TYR A 1 81 ? -0.373 1.261 9.153 1.00 94.75 81 TYR A O 1
ATOM 652 N N . MET A 1 82 ? 1.800 1.584 9.601 1.00 96.50 82 MET A N 1
ATOM 653 C CA . MET A 1 82 ? 1.874 0.577 10.669 1.00 96.50 82 MET A CA 1
ATOM 654 C C . MET A 1 82 ? 0.950 0.907 11.841 1.00 96.50 82 MET A C 1
ATOM 656 O O . MET A 1 82 ? 0.214 0.037 12.313 1.00 96.50 82 MET A O 1
ATOM 660 N N . ARG A 1 83 ? 0.942 2.168 12.289 1.00 97.44 83 ARG A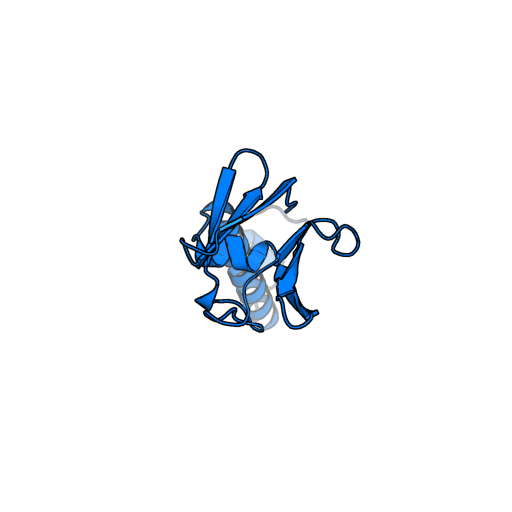 N 1
ATOM 661 C CA . ARG A 1 83 ? 0.041 2.637 13.348 1.00 97.44 83 ARG A CA 1
ATOM 662 C C . ARG A 1 83 ? -1.420 2.448 12.955 1.00 97.44 83 ARG A C 1
ATOM 664 O O . ARG A 1 83 ? -2.189 1.908 13.746 1.00 97.44 83 ARG A O 1
ATOM 671 N N . ASP A 1 84 ? -1.799 2.881 11.757 1.00 96.31 84 ASP A N 1
ATOM 672 C CA . ASP A 1 84 ? -3.191 2.834 11.305 1.00 96.31 84 ASP A CA 1
ATOM 673 C C . ASP A 1 84 ? -3.654 1.376 11.115 1.00 96.31 84 ASP A C 1
ATOM 675 O O . ASP A 1 84 ? -4.749 1.007 11.544 1.00 96.31 84 ASP A O 1
ATOM 679 N N . THR A 1 85 ? -2.773 0.509 10.600 1.00 96.31 85 THR A N 1
ATOM 680 C CA . THR A 1 85 ? -3.006 -0.942 10.498 1.00 96.31 85 THR A CA 1
ATOM 681 C C . THR A 1 85 ? -3.195 -1.584 11.874 1.00 96.31 85 THR A C 1
ATOM 683 O O . THR A 1 85 ? -4.113 -2.385 12.072 1.00 96.31 85 THR A O 1
ATOM 686 N N . LEU A 1 86 ? -2.345 -1.242 12.847 1.00 97.56 86 LEU A N 1
ATOM 687 C CA . LEU A 1 86 ? -2.462 -1.747 14.215 1.00 97.56 86 LEU A CA 1
ATOM 688 C C . LEU A 1 86 ? -3.764 -1.274 14.870 1.00 97.56 86 LEU A C 1
ATOM 690 O O . LEU A 1 86 ? -4.484 -2.084 15.454 1.00 97.56 86 LEU A O 1
ATOM 694 N N . LEU A 1 87 ? -4.096 0.011 14.739 1.00 98.19 87 LEU A N 1
ATOM 695 C CA . LEU A 1 87 ? -5.324 0.589 15.280 1.00 98.19 87 LEU A CA 1
ATOM 696 C C . LEU A 1 87 ? -6.571 -0.101 14.715 1.00 98.19 87 LEU A C 1
ATOM 698 O O . LEU A 1 87 ? -7.494 -0.422 15.467 1.00 98.19 87 LEU A O 1
ATOM 702 N N . TYR A 1 88 ? -6.588 -0.369 13.409 1.00 97.31 88 TYR A N 1
ATOM 703 C CA . TYR A 1 88 ? -7.669 -1.106 12.763 1.00 97.31 88 TYR A CA 1
ATOM 704 C C . TYR A 1 88 ? -7.825 -2.517 13.349 1.00 97.31 88 TYR A C 1
ATOM 706 O O . TYR A 1 88 ? -8.918 -2.885 13.786 1.00 97.31 88 TYR A O 1
ATOM 714 N N . LYS A 1 89 ? -6.728 -3.281 13.457 1.00 97.88 89 LYS A N 1
ATOM 715 C CA . LYS A 1 89 ? -6.736 -4.631 14.051 1.00 97.88 89 LYS A CA 1
ATOM 716 C C . LYS A 1 89 ? -7.243 -4.620 15.496 1.00 97.88 89 LYS A C 1
ATOM 718 O O . LYS A 1 89 ? -8.085 -5.440 15.858 1.00 97.88 89 LYS A O 1
ATOM 723 N N . LEU A 1 90 ? -6.782 -3.667 16.307 1.00 98.31 90 LEU A N 1
ATOM 724 C CA . LEU A 1 90 ? -7.228 -3.514 17.695 1.00 98.31 90 LEU A CA 1
ATOM 725 C C . LEU A 1 90 ? -8.706 -3.130 17.789 1.00 98.31 90 LEU A C 1
ATOM 727 O O . LEU A 1 90 ? -9.402 -3.596 18.686 1.00 98.31 90 LEU A O 1
ATOM 731 N N . THR A 1 91 ? -9.204 -2.330 16.847 1.00 97.38 91 THR A N 1
ATOM 732 C CA . THR A 1 91 ? -10.618 -1.950 16.782 1.00 97.38 91 THR A CA 1
ATOM 733 C C . THR A 1 91 ? -11.498 -3.155 16.452 1.00 97.38 91 THR A C 1
ATOM 735 O O . THR A 1 91 ? -12.517 -3.357 17.110 1.00 97.38 91 THR A O 1
ATOM 738 N N . LEU A 1 92 ? -11.100 -3.994 15.489 1.00 98.31 92 LEU A N 1
ATOM 739 C CA . LEU A 1 92 ? -11.813 -5.239 15.184 1.00 98.31 92 LEU A CA 1
ATOM 740 C C . LEU A 1 92 ? -11.838 -6.186 16.388 1.00 98.31 92 LEU A C 1
ATOM 742 O O . LEU A 1 92 ? -12.890 -6.727 16.733 1.00 98.31 92 LEU A O 1
ATOM 746 N N . GLU A 1 93 ? -10.702 -6.351 17.065 1.00 98.06 93 GLU A N 1
ATOM 747 C CA . GLU A 1 93 ? -10.628 -7.188 18.263 1.00 98.06 93 GLU A CA 1
ATOM 748 C C . GLU A 1 93 ? -11.499 -6.631 19.397 1.00 98.06 93 GLU A C 1
ATOM 750 O O . GLU A 1 93 ? -12.250 -7.376 20.031 1.00 98.06 93 GLU A O 1
ATOM 755 N N . ALA A 1 94 ? -11.482 -5.314 19.612 1.00 95.31 94 ALA A N 1
ATOM 756 C CA . ALA A 1 94 ? -12.352 -4.661 20.581 1.00 95.31 94 ALA A CA 1
ATOM 757 C C . ALA A 1 94 ? -13.834 -4.901 20.253 1.00 95.31 94 ALA A C 1
ATOM 759 O O . ALA A 1 94 ? -14.593 -5.310 21.132 1.00 95.31 94 ALA A O 1
ATOM 760 N N . GLN A 1 95 ? -14.248 -4.740 18.991 1.00 94.94 95 GLN A N 1
ATOM 761 C CA . GLN A 1 95 ? -15.623 -5.022 18.561 1.00 94.94 95 GLN A CA 1
ATOM 762 C C . GLN A 1 95 ? -16.019 -6.480 18.826 1.00 94.94 95 GLN A C 1
ATOM 764 O O . GLN A 1 95 ? -17.109 -6.741 19.340 1.00 94.94 95 GLN A O 1
ATOM 769 N N . ASN A 1 96 ? -15.136 -7.432 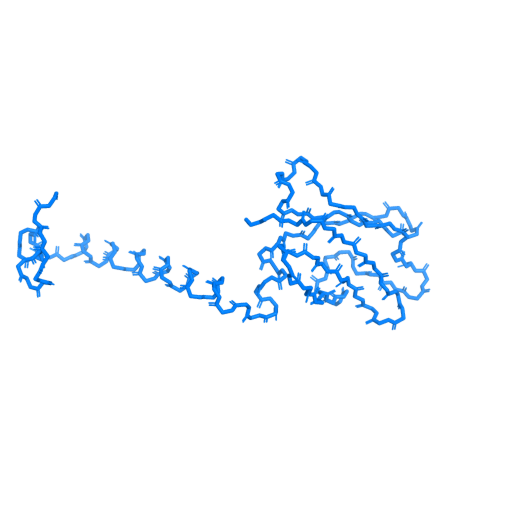18.518 1.00 96.81 96 ASN A N 1
ATOM 770 C CA . ASN A 1 96 ? -15.378 -8.853 18.758 1.00 96.81 96 ASN A CA 1
ATOM 771 C C . ASN A 1 96 ? -15.547 -9.165 20.249 1.00 96.81 96 ASN A C 1
ATOM 773 O O . ASN A 1 96 ? -16.443 -9.925 20.620 1.00 96.81 96 ASN A O 1
ATOM 777 N N . ARG A 1 97 ? -14.727 -8.561 21.117 1.00 95.31 97 ARG A N 1
ATOM 778 C CA . ARG A 1 97 ? -14.836 -8.746 22.571 1.00 95.31 97 ARG A CA 1
ATOM 779 C C . ARG A 1 97 ? -16.080 -8.099 23.152 1.00 95.31 97 ARG A C 1
ATOM 781 O O . ARG A 1 97 ? -16.728 -8.720 23.988 1.00 95.31 97 ARG A O 1
ATOM 788 N N . VAL A 1 98 ? -16.452 -6.908 22.686 1.00 94.25 98 VAL A N 1
ATOM 789 C CA . VAL A 1 98 ? -17.691 -6.245 23.116 1.00 94.25 98 VAL A CA 1
ATOM 790 C C . VAL A 1 98 ? -18.904 -7.110 22.784 1.00 94.25 98 VAL A C 1
ATOM 792 O O . VAL A 1 98 ? -19.710 -7.363 23.676 1.00 94.25 98 VAL A O 1
ATOM 795 N N . LYS A 1 99 ? -18.989 -7.648 21.558 1.00 94.25 99 LYS A N 1
ATOM 796 C CA . LYS A 1 99 ? -20.077 -8.554 21.137 1.00 94.25 99 LYS A CA 1
ATOM 797 C C . LYS A 1 99 ? -20.179 -9.823 21.990 1.00 94.25 99 LYS A C 1
ATOM 799 O O . LYS A 1 99 ? -21.275 -10.335 22.175 1.00 94.25 99 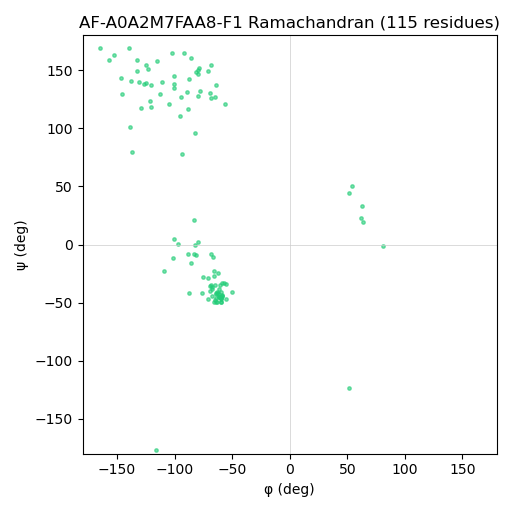LYS A O 1
ATOM 804 N N . LYS A 1 100 ? -19.049 -10.343 22.481 1.00 96.12 100 LYS A N 1
ATOM 805 C CA . LYS A 1 100 ? -18.992 -11.542 23.339 1.00 96.12 100 LYS A CA 1
ATOM 806 C C . LYS A 1 100 ? -19.199 -11.239 24.824 1.00 96.12 100 LYS A C 1
ATOM 808 O O . LYS A 1 100 ? -19.413 -12.161 25.605 1.00 96.12 100 LYS A O 1
ATOM 813 N N . SER A 1 101 ? -19.077 -9.980 25.233 1.00 94.50 101 SER A N 1
ATOM 814 C CA . SER A 1 101 ? -19.218 -9.588 26.632 1.00 94.50 101 SER A CA 1
ATOM 815 C C . SER A 1 101 ? -20.690 -9.495 27.036 1.00 94.50 101 SER A C 1
ATOM 817 O O . SER A 1 101 ? -21.542 -9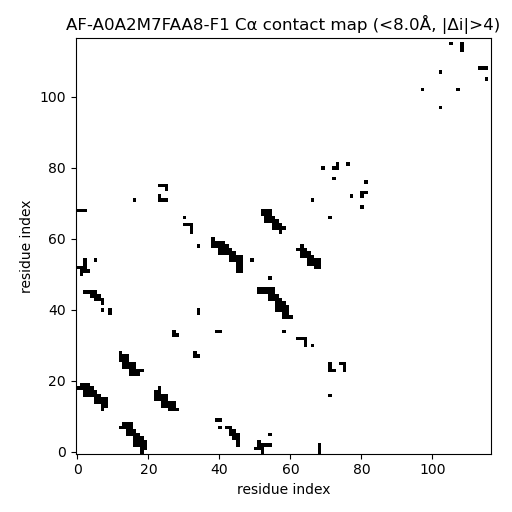.127 26.234 1.00 94.50 101 SER A O 1
ATOM 819 N N . SER A 1 102 ? -20.984 -9.751 28.309 1.00 94.88 102 SER A N 1
ATOM 820 C CA . SER A 1 102 ? -22.296 -9.470 28.907 1.00 94.88 102 SER A CA 1
ATOM 821 C C . SER A 1 102 ? -22.483 -7.992 29.285 1.00 94.88 102 SER A C 1
ATOM 823 O O . SER A 1 102 ? -23.507 -7.622 29.860 1.00 94.88 102 SER A O 1
ATOM 825 N N . LEU A 1 103 ? -21.493 -7.133 29.008 1.00 93.62 103 LEU A N 1
ATOM 826 C CA . LEU A 1 103 ? -21.534 -5.727 29.392 1.00 93.62 103 LEU A CA 1
ATOM 827 C C . LEU A 1 103 ? -22.439 -4.942 28.443 1.00 93.62 103 LEU A C 1
ATOM 829 O O . LEU A 1 103 ? -22.307 -5.005 27.223 1.00 93.62 103 LEU A O 1
ATOM 833 N N . SER A 1 104 ? -23.327 -4.130 29.015 1.00 91.69 104 SER A N 1
ATOM 834 C CA . SER A 1 104 ? -24.109 -3.182 28.224 1.00 91.69 104 SER A CA 1
ATOM 835 C C . SER A 1 104 ? -23.215 -2.073 27.656 1.00 91.69 104 SER A C 1
ATOM 837 O O . SER A 1 104 ? -22.207 -1.696 28.261 1.00 91.69 104 SER A O 1
ATOM 839 N N . LYS A 1 105 ? -23.634 -1.465 26.536 1.00 89.88 105 LYS A N 1
ATOM 840 C CA . LYS A 1 105 ? -22.960 -0.291 25.949 1.00 89.88 105 LYS A CA 1
ATOM 841 C C . LYS A 1 105 ? -22.728 0.813 26.994 1.00 89.88 105 LYS A C 1
ATOM 843 O O . LYS A 1 105 ? -21.646 1.385 27.039 1.00 89.88 105 LYS A O 1
ATOM 848 N N . ARG A 1 106 ? -23.705 1.068 27.879 1.00 91.31 106 ARG A N 1
ATOM 849 C CA . ARG A 1 106 ? -23.598 2.071 28.958 1.00 91.31 106 ARG A CA 1
ATOM 850 C C . ARG A 1 106 ? -22.513 1.736 29.978 1.00 91.31 106 ARG A C 1
ATOM 852 O O . ARG A 1 106 ? -21.776 2.628 30.382 1.00 91.31 106 ARG A O 1
ATOM 859 N N . GLU A 1 107 ? -22.402 0.472 30.376 1.00 94.06 107 GLU A N 1
ATOM 860 C CA . GLU A 1 107 ? -21.374 0.047 31.332 1.00 94.06 107 GLU A CA 1
ATOM 861 C C . GLU A 1 107 ? -19.969 0.146 30.724 1.00 94.06 107 GLU A C 1
ATOM 863 O O . GLU A 1 107 ? -19.029 0.558 31.401 1.00 94.06 107 GLU A O 1
ATOM 868 N N . ILE A 1 108 ? -19.829 -0.149 29.429 1.00 93.00 108 ILE A N 1
ATOM 869 C CA . ILE A 1 108 ? -18.573 0.044 28.694 1.00 93.00 108 ILE A CA 1
ATOM 870 C C . ILE A 1 108 ? -18.212 1.534 28.626 1.00 93.00 108 ILE A C 1
ATOM 872 O O . ILE A 1 108 ? -17.097 1.903 28.990 1.00 93.00 108 ILE A O 1
ATOM 876 N N . ILE A 1 109 ? -19.160 2.394 28.237 1.00 92.88 109 ILE A N 1
ATOM 877 C CA . ILE A 1 109 ? -18.975 3.854 28.182 1.00 92.88 109 ILE A CA 1
ATOM 878 C C . ILE A 1 109 ? -18.510 4.395 29.541 1.00 92.88 109 ILE A C 1
ATOM 880 O O . ILE A 1 109 ? -17.524 5.133 29.603 1.00 92.88 109 ILE A O 1
ATOM 884 N N . ARG A 1 110 ? -19.170 3.970 30.629 1.00 93.56 110 ARG A N 1
ATOM 885 C CA . ARG A 1 110 ? -18.841 4.359 32.007 1.00 93.56 110 ARG A CA 1
ATOM 886 C C . ARG A 1 110 ? -17.418 3.959 32.396 1.00 93.56 110 ARG A C 1
ATOM 888 O O . ARG A 1 110 ? -16.704 4.772 32.971 1.00 93.56 110 ARG A O 1
ATOM 895 N N . ARG A 1 111 ? -16.996 2.726 32.087 1.00 93.88 111 ARG A N 1
ATOM 896 C CA . ARG A 1 111 ? -15.641 2.233 32.406 1.00 93.88 111 ARG A CA 1
ATOM 897 C C . ARG A 1 111 ? -14.549 2.921 31.596 1.00 93.88 111 ARG A C 1
ATOM 899 O O . ARG A 1 111 ? -13.458 3.118 32.115 1.00 93.88 111 ARG A O 1
ATOM 906 N N . LEU A 1 112 ? -14.836 3.264 30.343 1.00 92.62 112 LEU A N 1
ATOM 907 C CA . LEU A 1 112 ? -13.884 3.937 29.459 1.00 92.62 112 LEU A CA 1
ATOM 908 C C . LEU A 1 112 ? -13.833 5.457 29.670 1.00 92.62 112 LEU A C 1
ATOM 910 O O . LEU A 1 112 ? -12.978 6.108 29.081 1.00 92.62 112 LEU A O 1
ATOM 914 N N . GLY A 1 113 ? -14.739 6.031 30.47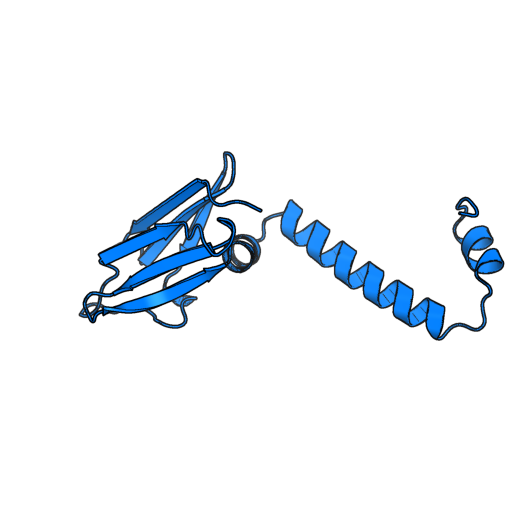1 1.00 94.25 113 GLY A N 1
ATOM 915 C CA . GLY A 1 113 ? -14.819 7.482 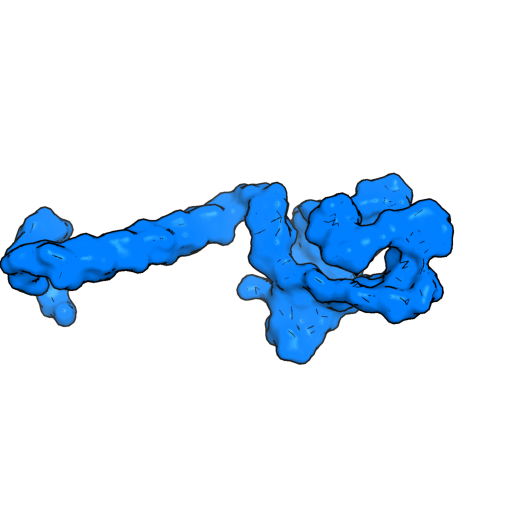30.662 1.00 94.25 113 GLY A CA 1
ATOM 916 C C . GLY A 1 113 ? -15.158 8.231 29.369 1.00 94.25 113 GLY A C 1
ATOM 917 O O . GLY A 1 113 ? -14.663 9.331 29.144 1.00 94.25 113 GLY A O 1
ATOM 918 N N . THR A 1 114 ? -15.962 7.618 28.495 1.00 90.50 114 THR A N 1
ATOM 919 C CA . THR A 1 114 ? -16.329 8.184 27.183 1.00 90.50 114 THR A CA 1
ATOM 920 C C . THR A 1 114 ? -17.737 8.779 27.204 1.00 90.50 114 THR A C 1
ATOM 922 O O . THR A 1 114 ? -18.507 8.540 28.134 1.00 90.50 114 THR A O 1
ATOM 925 N N . SER A 1 115 ? -18.085 9.589 26.201 1.00 86.19 115 SER A N 1
ATOM 926 C CA . SER A 1 115 ? -19.442 10.119 26.052 1.00 86.19 115 SER A CA 1
ATOM 927 C C . SER A 1 115 ? -20.390 9.073 25.454 1.00 86.19 115 SER A C 1
ATOM 929 O O . SER A 1 115 ? -19.983 8.181 24.709 1.00 86.19 115 SER A O 1
ATOM 931 N N . ALA A 1 116 ? -21.679 9.178 25.784 1.00 76.94 116 ALA A N 1
ATOM 932 C CA . ALA A 1 116 ? -22.713 8.353 25.175 1.00 76.94 116 ALA A CA 1
ATOM 933 C C . ALA A 1 116 ? -23.131 8.950 23.826 1.00 76.94 116 ALA A C 1
ATOM 935 O O . ALA A 1 116 ? -23.957 9.858 23.786 1.00 76.94 116 ALA A O 1
ATOM 936 N N . THR A 1 117 ? -22.547 8.450 22.739 1.00 61.09 117 THR A N 1
ATOM 937 C CA . THR A 1 117 ? -23.001 8.684 21.359 1.00 61.09 117 THR A CA 1
ATOM 938 C C . THR A 1 117 ? -23.777 7.500 20.809 1.00 61.09 117 THR A C 1
ATOM 940 O O . THR A 1 117 ? -23.481 6.334 21.177 1.00 61.09 117 THR A O 1
#

Sequence (117 aa):
MKISSVSFNNRRKGFLVKIKSNGFWFPYARLDAAPTSEDKVVRALVDAELGREGFTYMLESGREGTVHVEQVLEYNQDPAYMRDTLLYKLTLEAQNRVKKSSLSKREIIRRLGTSAT

Nearest PDB structures (foldseek):
  4chj-assembly1_A  TM=4.284E-01  e=5.561E-01  Toxoplasma gondii ME49
  8ux9-assembly1_C  TM=3.348E-01  e=1.249E+00  Escherichia coli B185
  8v48-assembly1_B  TM=2.193E-01  e=1.872E+00  Escherichia coli B185
  3pvu-assembly1_A  TM=1.862E-01  e=6.680E+00  Bos taurus

Secondary structure (DSSP, 8-state):
--EEEEEEETTTTEEEEEETTEEEEEEGGG-SS---SSS-EEEEEEETTTTTSEEEEEETTS-EEEEEHHHHHHHTT-HHHHHHHHHHHHHHHHHHHHHHSS--HHHHHHHHT----

Mean predicted aligned error: 4.37 Å

Foldseek 3Di:
DAWPWWDDDQVQQWIFTDDPNDTFTDHLVPWPPRADPVKTWPDKTQDVVVVRQKIKIAIPVRDIGMDGVLNRCVVVVPVVSVVVVVVVVVVVVVVVVVVVDPDDPVNVCVVVVHDDD